Protein AF-A0A838JFN5-F1 (afdb_monomer)

Mean predicted aligned error: 8.96 Å

Radius of gyration: 14.49 Å; Cα contacts (8 Å, |Δi|>4): 142; chains: 1; bounding box: 38×36×38 Å

Solvent-accessible surface area (backbone atoms only — not comparable to full-atom values): 4940 Å² total; per-residue (Å²): 136,84,81,78,70,72,79,74,70,62,49,38,27,36,36,37,31,23,42,81,86,67,49,75,77,47,75,49,78,30,68,56,58,71,70,60,43,49,56,50,40,55,57,51,45,75,75,44,65,90,51,25,36,26,39,29,25,64,36,62,86,84,44,87,77,50,45,81,74,49,78,61,77,43,77,49,73,46,77,66,84,124

Nearest PDB structures (foldseek):
  8gum-assembly1_B  TM=4.850E-01  e=9.721E-01  Vibrio campbellii ATCC BAA-1116
  5ggl-assembly1_A  TM=6.227E-01  e=5.554E+00  Homo sapiens
  2j22-assembly1_A  TM=5.953E-01  e=4.881E+00  Streptococcus pneumoniae TIGR4
  2nbj-assembly1_A  TM=3.350E-01  e=9.113E-01  Methanosarcina thermophila CHTI-55
  3lek-assembly1_A  TM=5.103E-01  e=2.730E+00  Streptococcus mitis

Sequence (82 aa):
MVKRRTPFAPLQFVIITRDTQGQQTGSLGSTHDLEATKRLAVGLLRLAPVSSHADIYHYSGEERQDAYQSEPVERVEQEAAQ

pLDDT: mean 75.24, std 14.6, range [44.56, 90.44]

Structure (mmCIF, N/CA/C/O backbone):
data_AF-A0A838JFN5-F1
#
_entry.id   AF-A0A838JFN5-F1
#
loop_
_atom_site.group_PDB
_atom_site.id
_atom_site.type_symbol
_atom_site.label_atom_id
_atom_site.label_alt_id
_atom_site.label_comp_id
_atom_site.label_asym_id
_atom_site.label_entity_id
_atom_site.label_seq_id
_atom_site.pdbx_PDB_ins_code
_atom_site.Cartn_x
_atom_site.Cartn_y
_atom_site.Cartn_z
_atom_site.occupancy
_atom_site.B_iso_or_equiv
_atom_site.auth_seq_id
_atom_site.auth_comp_id
_atom_site.auth_asym_id
_atom_site.auth_atom_id
_atom_site.pdbx_PDB_model_num
ATOM 1 N N . MET A 1 1 ? 18.770 -25.172 -24.685 1.00 44.78 1 MET A N 1
ATOM 2 C CA . MET A 1 1 ? 18.331 -25.083 -23.273 1.00 44.78 1 MET A CA 1
ATOM 3 C C . MET A 1 1 ? 17.697 -23.710 -23.061 1.00 44.78 1 MET A C 1
ATOM 5 O O . MET A 1 1 ? 18.407 -22.732 -22.875 1.00 44.78 1 MET A O 1
ATOM 9 N N . VAL A 1 2 ? 16.376 -23.594 -23.229 1.00 44.56 2 VAL A N 1
ATOM 10 C 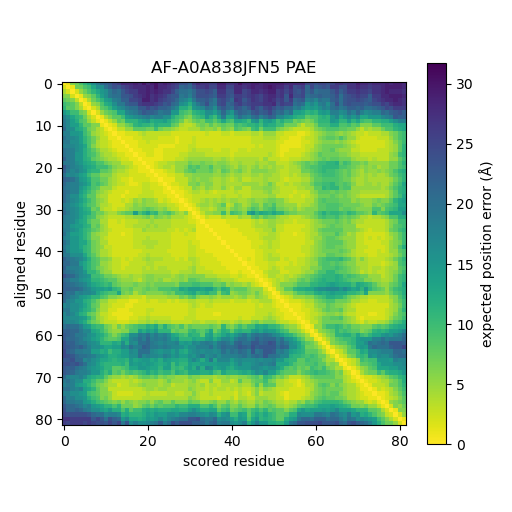CA . VAL A 1 2 ? 15.692 -22.289 -23.213 1.00 44.56 2 VAL A CA 1
ATOM 11 C C . VAL A 1 2 ? 15.406 -21.916 -21.761 1.00 44.56 2 VAL A C 1
ATOM 13 O O . VAL A 1 2 ? 14.452 -22.414 -21.169 1.00 44.56 2 VAL A O 1
ATOM 16 N N . LYS A 1 3 ? 16.234 -21.053 -21.162 1.00 50.25 3 LYS A N 1
ATOM 17 C CA . LYS A 1 3 ? 15.881 -20.384 -19.904 1.00 50.25 3 LYS A CA 1
ATOM 18 C C . LYS A 1 3 ? 14.772 -19.380 -20.222 1.00 50.25 3 LYS A C 1
ATOM 20 O O . LYS A 1 3 ? 15.049 -18.208 -20.450 1.00 50.25 3 LYS A O 1
ATOM 25 N N . ARG A 1 4 ? 13.518 -19.842 -20.275 1.00 50.00 4 ARG A N 1
ATOM 26 C CA . ARG A 1 4 ? 12.339 -18.968 -20.240 1.00 50.00 4 ARG A CA 1
ATOM 27 C C . ARG A 1 4 ? 12.280 -18.346 -18.845 1.00 50.00 4 ARG A C 1
ATOM 29 O O . ARG A 1 4 ? 11.548 -18.808 -17.982 1.00 50.00 4 ARG A O 1
ATOM 36 N N . ARG A 1 5 ? 13.120 -17.338 -18.599 1.00 56.66 5 ARG A N 1
ATOM 37 C CA . ARG A 1 5 ? 12.836 -16.363 -17.551 1.00 56.66 5 ARG A CA 1
ATOM 38 C C . ARG A 1 5 ? 11.638 -15.596 -18.076 1.00 56.66 5 ARG A C 1
ATOM 40 O O . ARG A 1 5 ? 11.774 -14.826 -19.022 1.00 56.66 5 ARG A O 1
ATOM 47 N N . THR A 1 6 ? 10.461 -15.898 -17.549 1.00 54.72 6 THR A N 1
ATOM 48 C CA . THR A 1 6 ? 9.296 -15.032 -17.699 1.00 54.72 6 THR A CA 1
ATOM 49 C C . THR A 1 6 ? 9.773 -13.618 -17.371 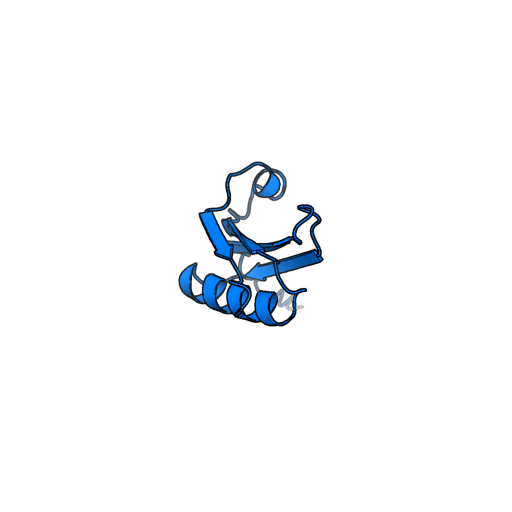1.00 54.72 6 THR A C 1
ATOM 51 O O . THR A 1 6 ? 10.400 -13.452 -16.319 1.00 54.72 6 THR A O 1
ATOM 54 N N . PRO A 1 7 ? 9.597 -12.625 -18.260 1.00 54.19 7 PRO A N 1
ATOM 55 C CA . PRO A 1 7 ? 9.929 -11.260 -17.904 1.00 54.19 7 PRO A CA 1
ATOM 56 C C . PRO A 1 7 ? 9.049 -10.919 -16.703 1.00 54.19 7 PRO A C 1
ATOM 58 O O . PRO A 1 7 ? 7.827 -10.862 -16.824 1.00 54.19 7 PRO A O 1
ATOM 61 N N . PHE A 1 8 ? 9.655 -10.792 -15.521 1.00 58.56 8 PHE A N 1
ATOM 62 C CA . PHE A 1 8 ? 8.989 -10.135 -14.409 1.00 58.56 8 PHE A CA 1
ATOM 63 C C . PHE A 1 8 ? 8.725 -8.722 -14.912 1.00 58.56 8 PHE A C 1
ATOM 65 O O . PHE A 1 8 ? 9.673 -7.966 -15.128 1.00 58.56 8 PHE A O 1
ATOM 72 N N . ALA A 1 9 ? 7.461 -8.408 -15.205 1.00 59.66 9 ALA A N 1
ATOM 73 C CA . ALA A 1 9 ? 7.078 -7.041 -15.502 1.00 59.66 9 ALA A CA 1
ATOM 74 C C . ALA A 1 9 ? 7.596 -6.170 -14.347 1.00 59.66 9 ALA A C 1
ATOM 76 O O . ALA A 1 9 ? 7.441 -6.575 -13.186 1.00 59.66 9 ALA A O 1
ATOM 77 N N . PRO A 1 10 ? 8.275 -5.047 -14.634 1.00 68.00 10 PRO A N 1
ATOM 78 C CA . PRO A 1 10 ? 8.796 -4.204 -13.575 1.00 68.00 10 PRO A CA 1
ATOM 79 C C . PRO A 1 10 ? 7.621 -3.786 -12.690 1.00 68.00 10 PRO A C 1
ATOM 81 O O . PRO A 1 10 ? 6.584 -3.349 -13.193 1.00 68.00 10 PRO A O 1
ATOM 84 N N . LEU A 1 11 ? 7.761 -3.988 -11.378 1.00 71.50 11 LEU A N 1
ATOM 85 C CA . LEU A 1 11 ? 6.851 -3.377 -10.414 1.00 71.50 11 LEU A CA 1
ATOM 86 C C . LEU A 1 11 ? 6.876 -1.872 -10.681 1.00 71.50 11 LEU A C 1
ATOM 88 O O . LEU A 1 11 ? 7.958 -1.308 -10.795 1.00 71.50 11 LEU A O 1
ATOM 92 N N . GLN A 1 12 ? 5.705 -1.262 -10.836 1.00 80.69 12 GLN A N 1
ATOM 93 C CA . GLN A 1 12 ? 5.567 0.172 -11.110 1.00 80.69 12 GLN A CA 1
ATOM 94 C C . GLN A 1 12 ? 5.039 0.916 -9.895 1.00 80.69 12 GLN A C 1
ATOM 96 O O . GLN A 1 12 ? 5.258 2.112 -9.765 1.00 80.69 12 GLN A O 1
ATOM 101 N N . PHE A 1 13 ? 4.361 0.219 -8.985 1.00 86.69 13 PHE A N 1
ATOM 102 C CA . PHE A 1 13 ? 3.860 0.805 -7.756 1.00 86.69 13 PHE A CA 1
ATOM 103 C C . PHE A 1 13 ? 4.050 -0.140 -6.579 1.00 86.69 13 PHE A C 1
ATOM 105 O O . PHE A 1 13 ? 4.073 -1.364 -6.729 1.00 86.69 13 PHE A O 1
ATOM 112 N N . VAL A 1 14 ? 4.146 0.434 -5.389 1.00 87.31 14 VAL A N 1
ATOM 113 C CA . VAL A 1 14 ? 4.123 -0.288 -4.120 1.00 87.31 14 VAL A CA 1
ATOM 114 C C . VAL A 1 14 ? 3.053 0.339 -3.249 1.00 87.31 14 VAL A C 1
ATOM 116 O O . VAL A 1 14 ? 3.027 1.546 -3.054 1.00 87.31 14 VAL A O 1
ATOM 119 N N . ILE A 1 15 ? 2.172 -0.495 -2.722 1.00 89.62 15 ILE A N 1
ATOM 120 C CA . ILE A 1 15 ? 1.180 -0.123 -1.724 1.00 89.62 15 ILE A CA 1
ATOM 121 C C . ILE A 1 15 ? 1.770 -0.490 -0.368 1.00 89.62 15 ILE A C 1
ATOM 123 O O . ILE A 1 15 ? 2.218 -1.623 -0.186 1.00 89.62 15 ILE A O 1
ATOM 127 N N . ILE A 1 16 ? 1.764 0.437 0.579 1.00 89.25 16 ILE A N 1
ATOM 128 C CA . ILE A 1 16 ? 2.150 0.206 1.970 1.00 89.25 16 ILE A CA 1
ATOM 129 C C . ILE A 1 16 ? 0.939 0.519 2.832 1.00 89.25 16 ILE A C 1
ATOM 131 O O . ILE A 1 16 ? 0.466 1.650 2.838 1.00 89.25 16 ILE A O 1
ATOM 135 N N . THR A 1 17 ? 0.439 -0.468 3.567 1.00 89.31 17 THR A N 1
ATOM 136 C CA . THR A 1 17 ? -0.631 -0.239 4.540 1.00 89.31 17 THR A CA 1
ATOM 137 C C . THR A 1 17 ? -0.023 0.072 5.896 1.00 89.31 17 THR A C 1
ATOM 139 O O . THR A 1 17 ? 0.895 -0.622 6.346 1.00 89.31 17 THR A O 1
ATOM 142 N N . ARG A 1 18 ? -0.528 1.117 6.546 1.00 88.75 18 ARG A N 1
ATOM 143 C CA . ARG A 1 18 ? -0.111 1.558 7.875 1.00 88.75 18 ARG A CA 1
ATOM 144 C C . ARG A 1 18 ? -1.317 1.676 8.793 1.00 88.75 18 ARG A C 1
ATOM 146 O O . ARG A 1 18 ? -2.410 2.030 8.350 1.00 88.75 18 ARG A O 1
ATOM 153 N N . ASP A 1 19 ? -1.111 1.364 10.062 1.00 87.44 19 ASP A N 1
ATOM 154 C CA . ASP A 1 19 ? -2.118 1.565 11.101 1.00 87.44 19 ASP A CA 1
ATOM 155 C C . ASP A 1 19 ? -2.156 3.023 11.605 1.00 87.44 19 ASP A C 1
ATOM 157 O O . ASP A 1 19 ? -1.441 3.904 11.113 1.00 87.44 19 ASP A O 1
ATOM 161 N N . THR A 1 20 ? -2.991 3.282 12.614 1.00 82.12 20 THR A N 1
ATOM 162 C CA . THR A 1 20 ? -3.131 4.595 13.269 1.00 82.12 20 THR A CA 1
ATOM 163 C C . THR A 1 20 ? -1.875 5.071 13.989 1.00 82.12 20 THR A C 1
ATOM 165 O O . THR A 1 20 ? -1.736 6.265 14.248 1.00 82.12 20 THR A O 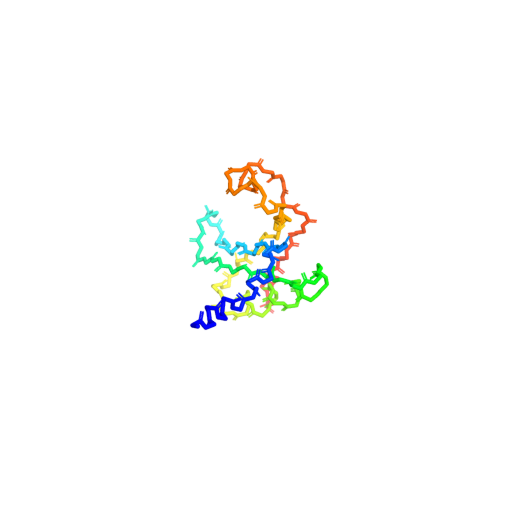1
ATOM 168 N N . GLN A 1 21 ? -0.962 4.162 14.327 1.00 84.12 21 GLN A N 1
ATOM 169 C CA . GLN A 1 21 ? 0.316 4.476 14.961 1.00 84.12 21 GLN A CA 1
ATOM 170 C C .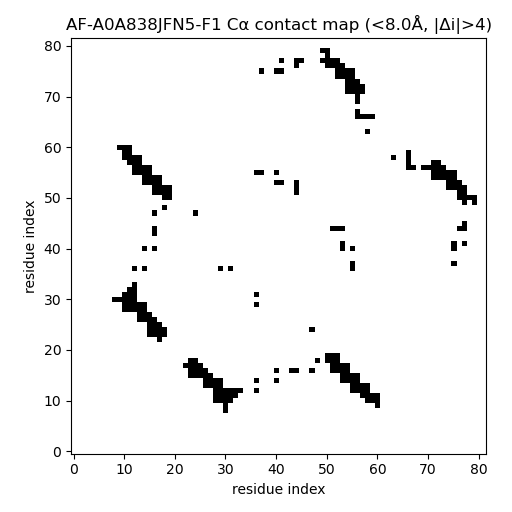 GLN A 1 21 ? 1.413 4.733 13.916 1.00 84.12 21 GLN A C 1
ATOM 172 O O . GLN A 1 21 ? 2.553 5.025 14.279 1.00 84.12 21 GLN A O 1
ATOM 177 N N . GLY A 1 22 ? 1.079 4.636 12.624 1.00 82.19 22 GLY A N 1
ATOM 178 C CA . GLY A 1 22 ? 2.018 4.747 11.514 1.00 82.19 22 GLY A CA 1
ATOM 179 C C . GLY A 1 22 ? 2.871 3.494 11.313 1.00 82.19 22 GLY A C 1
ATOM 180 O O . GLY A 1 22 ? 3.816 3.530 10.522 1.00 82.19 22 GLY A O 1
ATOM 181 N N . GLN A 1 23 ? 2.568 2.386 11.999 1.00 86.00 23 GLN A N 1
ATOM 182 C CA . GLN A 1 23 ? 3.282 1.128 11.821 1.00 86.00 23 GLN A CA 1
ATOM 183 C C . GLN A 1 23 ? 2.826 0.463 10.524 1.00 86.00 23 GLN A C 1
ATOM 185 O O . GLN A 1 23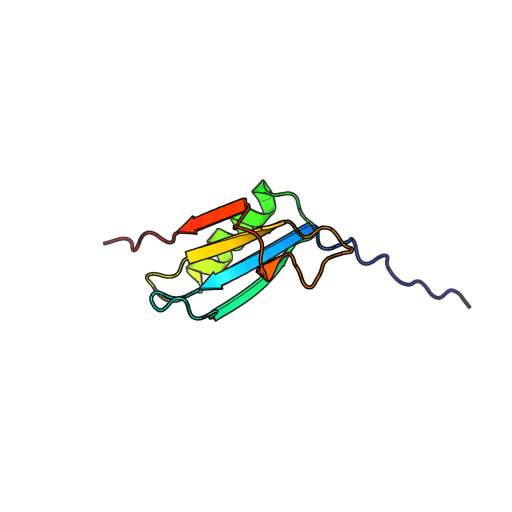 ? 1.634 0.317 10.261 1.00 86.00 23 GLN A O 1
ATOM 190 N N . GLN A 1 24 ? 3.789 0.028 9.712 1.00 87.50 24 GLN A N 1
ATOM 191 C CA . GLN A 1 24 ? 3.502 -0.749 8.515 1.00 87.50 24 GLN A CA 1
ATOM 192 C C . GLN A 1 24 ? 2.908 -2.111 8.894 1.00 87.50 24 GLN A C 1
ATOM 194 O O . GLN A 1 24 ? 3.573 -2.936 9.519 1.00 87.50 24 GLN A O 1
ATOM 199 N N . THR A 1 25 ? 1.685 -2.365 8.443 1.00 84.12 25 THR A N 1
ATOM 200 C CA . THR A 1 25 ? 0.970 -3.634 8.635 1.00 84.12 25 THR A CA 1
ATOM 201 C C . THR A 1 25 ? 1.098 -4.561 7.429 1.00 84.12 25 THR A C 1
ATOM 203 O O . THR A 1 25 ? 0.928 -5.772 7.555 1.00 84.12 25 THR A O 1
ATOM 206 N N . GLY A 1 26 ? 1.435 -4.017 6.255 1.00 84.00 26 GLY A N 1
ATOM 207 C CA . GLY A 1 26 ? 1.548 -4.788 5.024 1.00 84.00 26 GLY A CA 1
ATOM 208 C C . GLY A 1 26 ? 2.166 -4.005 3.872 1.00 84.00 26 GLY A C 1
ATOM 209 O O . GLY A 1 26 ? 2.294 -2.780 3.910 1.00 84.00 26 GLY A O 1
ATOM 210 N N . SER A 1 27 ? 2.582 -4.731 2.836 1.00 86.81 27 SER A N 1
ATOM 211 C CA . SER A 1 27 ? 2.996 -4.140 1.567 1.00 86.81 27 SER A CA 1
ATOM 212 C C . SER A 1 27 ? 2.645 -5.038 0.383 1.00 86.81 27 SER A C 1
ATOM 214 O O . SER A 1 27 ? 2.681 -6.266 0.481 1.00 86.81 27 SER A O 1
ATOM 216 N N . LEU A 1 28 ? 2.308 -4.422 -0.750 1.00 85.94 28 LEU A N 1
ATOM 217 C CA . LEU A 1 28 ? 2.004 -5.117 -1.998 1.00 85.94 28 LEU A CA 1
ATOM 218 C C . LEU A 1 28 ? 2.602 -4.367 -3.189 1.00 85.94 28 LEU A C 1
ATOM 220 O O . LEU A 1 28 ? 2.318 -3.194 -3.400 1.00 85.94 28 LEU A O 1
ATOM 224 N N . GLY A 1 29 ? 3.401 -5.058 -4.000 1.00 83.56 29 GLY A N 1
ATOM 225 C CA . GLY A 1 29 ? 3.859 -4.531 -5.284 1.00 83.56 29 GLY A CA 1
ATOM 226 C C . GLY A 1 29 ? 2.797 -4.708 -6.371 1.00 83.56 29 GLY A C 1
ATOM 227 O O . GLY A 1 29 ? 2.200 -5.777 -6.485 1.00 83.56 29 GLY A O 1
ATOM 228 N N . SER A 1 30 ? 2.598 -3.684 -7.197 1.00 80.88 30 SER A N 1
ATOM 229 C CA . SER A 1 30 ? 1.713 -3.702 -8.361 1.00 80.88 30 SER A CA 1
ATOM 230 C C . SER A 1 30 ? 2.497 -3.394 -9.637 1.00 80.88 30 SER A C 1
ATOM 232 O O . SER A 1 30 ? 3.322 -2.481 -9.689 1.00 80.88 30 SER A O 1
ATOM 234 N N . THR A 1 31 ? 2.231 -4.170 -10.685 1.00 80.50 31 THR A N 1
ATOM 235 C CA . THR A 1 31 ? 2.712 -3.921 -12.055 1.00 80.50 31 THR A CA 1
ATOM 236 C C . THR A 1 31 ? 1.678 -3.176 -12.905 1.00 80.50 31 THR A C 1
ATOM 238 O O . THR A 1 31 ? 1.899 -2.993 -14.099 1.00 80.50 31 THR A O 1
ATOM 241 N N . HIS A 1 32 ? 0.521 -2.841 -12.327 1.00 78.12 32 HIS A N 1
ATOM 242 C CA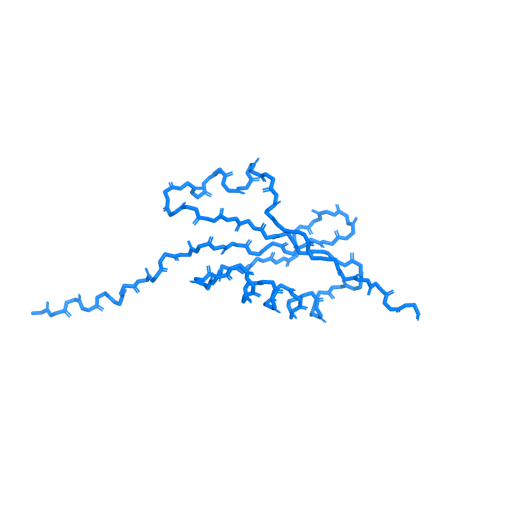 . HIS A 1 32 ? -0.590 -2.188 -13.018 1.00 78.12 32 HIS A CA 1
ATOM 243 C C . HIS A 1 32 ? -0.440 -0.664 -12.995 1.00 78.12 32 HIS A C 1
ATOM 245 O O . HIS A 1 32 ? 0.440 -0.135 -12.323 1.00 78.12 32 HIS A O 1
ATOM 251 N N . ASP A 1 33 ? -1.323 0.041 -13.698 1.00 84.06 33 ASP A N 1
ATOM 252 C CA . ASP A 1 33 ? -1.428 1.496 -13.619 1.00 84.06 33 ASP A CA 1
ATOM 253 C C . ASP A 1 33 ? -1.875 1.977 -12.222 1.00 84.06 33 ASP A C 1
ATOM 255 O O . ASP A 1 33 ? -2.277 1.194 -11.348 1.00 84.06 33 ASP A O 1
ATOM 259 N N . LEU A 1 34 ? -1.802 3.292 -12.006 1.00 84.94 34 LEU A N 1
ATOM 260 C CA . LEU A 1 34 ? -2.127 3.915 -10.727 1.00 84.94 34 LEU A CA 1
ATOM 261 C C . LEU A 1 34 ? -3.592 3.678 -10.315 1.00 84.94 34 LEU A C 1
ATOM 263 O O . LEU A 1 34 ? -3.848 3.366 -9.155 1.00 84.94 34 LEU A O 1
ATOM 267 N N . GLU A 1 35 ? -4.553 3.756 -11.238 1.00 88.94 35 GLU A N 1
ATOM 268 C CA . GLU A 1 35 ? -5.982 3.574 -10.935 1.00 88.94 35 GLU A CA 1
ATOM 269 C C . GLU A 1 35 ? -6.291 2.129 -10.523 1.00 88.94 35 GLU A C 1
ATOM 271 O O . GLU A 1 35 ? -6.993 1.883 -9.537 1.00 88.94 35 GLU A O 1
ATOM 276 N N . ALA A 1 36 ? -5.723 1.150 -11.228 1.00 87.88 36 ALA A N 1
ATOM 277 C CA . ALA A 1 36 ? -5.814 -0.253 -10.834 1.00 87.88 36 ALA A CA 1
ATOM 278 C C . ALA A 1 36 ? -5.157 -0.502 -9.464 1.00 87.88 36 ALA A C 1
ATOM 280 O O . ALA A 1 36 ? -5.710 -1.218 -8.626 1.00 87.88 36 ALA A O 1
ATOM 281 N N . THR A 1 37 ? -4.016 0.135 -9.202 1.00 90.19 37 THR A N 1
ATOM 282 C CA . THR A 1 37 ? -3.303 0.036 -7.921 1.00 90.19 37 THR A CA 1
ATOM 283 C C . THR A 1 37 ? -4.113 0.638 -6.768 1.00 90.19 37 THR A C 1
ATOM 285 O O . THR A 1 37 ? -4.182 0.027 -5.702 1.00 90.19 37 THR A O 1
ATOM 288 N N . LYS A 1 38 ? -4.827 1.753 -6.977 1.00 89.69 38 LYS A N 1
ATOM 289 C CA . LYS A 1 38 ? -5.761 2.311 -5.978 1.00 89.69 38 LYS A CA 1
ATOM 290 C C . LYS A 1 38 ? -6.860 1.327 -5.604 1.00 89.69 38 LYS A C 1
ATOM 292 O O . LYS A 1 38 ? -7.159 1.153 -4.426 1.00 89.69 38 LYS A O 1
ATOM 297 N N . ARG A 1 39 ? -7.443 0.634 -6.585 1.00 90.31 39 ARG A N 1
ATOM 298 C CA . ARG A 1 39 ? -8.479 -0.382 -6.318 1.00 90.31 39 ARG A CA 1
ATOM 299 C C . ARG A 1 39 ? -7.938 -1.531 -5.470 1.00 90.31 39 ARG A C 1
ATOM 301 O O . ARG A 1 39 ? -8.633 -1.998 -4.568 1.00 90.31 39 ARG A O 1
ATOM 308 N N . LEU A 1 40 ? -6.698 -1.954 -5.725 1.00 88.75 40 LEU A N 1
ATOM 309 C CA . LEU A 1 40 ? -6.009 -2.946 -4.896 1.00 88.75 40 LEU A CA 1
ATOM 310 C C . LEU A 1 40 ? -5.747 -2.414 -3.483 1.00 88.75 40 LEU A C 1
ATOM 312 O O . LEU A 1 40 ? -5.983 -3.141 -2.524 1.00 88.75 40 LEU A O 1
ATOM 316 N N . ALA A 1 41 ? -5.333 -1.153 -3.342 1.00 88.62 41 ALA A N 1
ATOM 317 C CA . ALA A 1 41 ? -5.118 -0.513 -2.045 1.00 88.62 41 ALA A CA 1
ATOM 318 C C . ALA A 1 41 ? -6.411 -0.441 -1.218 1.00 88.62 41 ALA A C 1
ATOM 320 O O . ALA A 1 41 ? -6.409 -0.826 -0.053 1.00 88.62 41 ALA A O 1
ATOM 321 N N . VAL A 1 42 ? -7.541 -0.066 -1.827 1.00 88.50 42 VAL A N 1
ATOM 322 C CA . VAL A 1 42 ? -8.865 -0.109 -1.174 1.00 88.50 42 VAL A CA 1
ATOM 323 C C . VAL A 1 42 ? -9.222 -1.535 -0.745 1.00 88.50 42 VAL A C 1
ATOM 325 O O . VAL A 1 42 ? -9.727 -1.747 0.357 1.00 88.50 42 VAL A O 1
ATOM 328 N N . GLY A 1 43 ? -8.958 -2.528 -1.599 1.00 87.00 43 GLY A N 1
ATOM 329 C CA . GLY A 1 43 ? -9.170 -3.938 -1.269 1.00 87.00 43 GLY A CA 1
ATOM 330 C C . GLY A 1 43 ? -8.314 -4.409 -0.089 1.00 87.00 43 GLY A C 1
ATOM 331 O O . GLY A 1 43 ? -8.826 -5.102 0.786 1.00 87.00 43 GLY A O 1
ATOM 332 N N . LEU A 1 44 ? -7.045 -3.995 -0.037 1.00 85.00 44 LEU A N 1
ATOM 333 C CA . LEU A 1 44 ? -6.135 -4.273 1.077 1.00 85.00 44 LEU A CA 1
ATOM 334 C C . LEU A 1 44 ? -6.599 -3.607 2.370 1.00 85.00 44 LEU A C 1
ATOM 336 O O . LEU A 1 44 ? -6.583 -4.248 3.415 1.00 85.00 44 LEU A O 1
ATOM 340 N N . LEU A 1 45 ? -7.057 -2.357 2.301 1.00 86.19 45 LEU A N 1
ATOM 341 C CA . LEU A 1 45 ? -7.548 -1.638 3.473 1.00 86.19 45 LEU A CA 1
ATOM 342 C C . LEU A 1 45 ? -8.766 -2.304 4.095 1.00 86.19 45 LEU A C 1
ATOM 344 O O . LEU A 1 45 ? -8.823 -2.452 5.303 1.00 86.19 45 LEU A O 1
ATOM 348 N N . ARG A 1 46 ? -9.686 -2.843 3.293 1.00 83.12 46 ARG A N 1
ATOM 349 C CA . ARG A 1 46 ? -10.821 -3.619 3.829 1.00 83.12 46 ARG A CA 1
ATOM 350 C C . ARG A 1 46 ? -10.407 -4.828 4.674 1.00 83.12 46 ARG A C 1
ATOM 352 O O . ARG A 1 46 ? -11.218 -5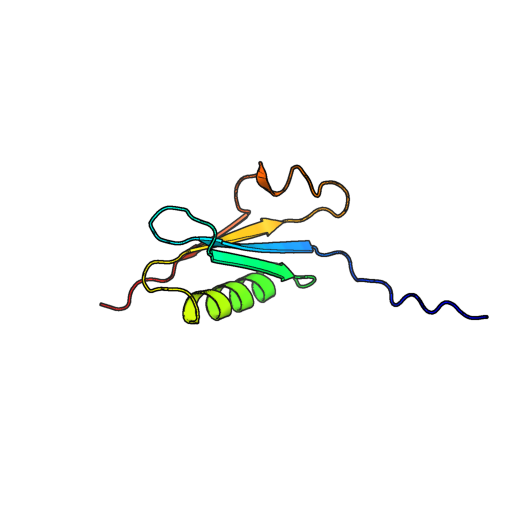.306 5.460 1.00 83.12 46 ARG A O 1
ATOM 359 N N . LEU A 1 47 ? -9.195 -5.344 4.477 1.00 80.25 47 LEU A N 1
ATOM 360 C CA . LEU A 1 47 ? -8.621 -6.438 5.264 1.00 80.25 47 LEU A CA 1
ATOM 361 C C . LEU A 1 47 ? -7.739 -5.933 6.418 1.00 80.25 47 LEU A C 1
ATOM 363 O O . LEU A 1 47 ? -7.364 -6.722 7.283 1.00 80.25 47 LEU A O 1
ATOM 367 N N . ALA A 1 48 ? -7.391 -4.647 6.422 1.00 77.44 48 ALA A N 1
ATOM 368 C CA . ALA A 1 48 ? -6.602 -4.005 7.457 1.00 77.44 48 ALA A CA 1
ATOM 369 C C . ALA A 1 48 ? -7.489 -3.591 8.654 1.00 77.44 48 ALA A C 1
ATOM 371 O O . ALA A 1 48 ? -8.714 -3.498 8.530 1.00 77.44 48 ALA A O 1
ATOM 372 N N . PRO A 1 49 ? -6.892 -3.354 9.837 1.00 72.88 49 PRO A N 1
ATOM 373 C CA . PRO A 1 49 ? -7.616 -2.852 11.002 1.00 72.88 49 PRO A CA 1
ATOM 374 C C . PRO A 1 49 ? -8.387 -1.560 10.702 1.00 72.88 49 PRO A C 1
ATOM 376 O O . PRO A 1 49 ? -7.927 -0.722 9.923 1.00 72.88 49 PRO A O 1
ATOM 379 N N . VAL A 1 50 ? -9.530 -1.374 11.373 1.00 67.38 50 VAL A N 1
ATOM 380 C CA . VAL A 1 50 ? -10.315 -0.131 11.302 1.00 67.38 50 VAL A CA 1
ATOM 381 C C . VAL A 1 50 ? -9.404 1.041 11.688 1.00 67.38 50 VAL A C 1
ATOM 383 O O . VAL A 1 50 ? -8.709 0.959 12.701 1.00 67.38 50 VAL A O 1
ATOM 386 N N . SER A 1 51 ? -9.395 2.093 10.862 1.00 72.56 51 SER A N 1
ATOM 387 C CA . SER A 1 51 ? -8.485 3.253 10.940 1.00 72.56 51 SER A CA 1
ATOM 388 C C . SER A 1 51 ? -7.074 3.042 10.361 1.00 72.56 51 SER A C 1
ATOM 390 O O . SER A 1 51 ? -6.116 3.686 10.788 1.00 72.56 51 SER A O 1
ATOM 392 N N . SER A 1 52 ? -6.931 2.170 9.363 1.00 84.06 52 SER A N 1
ATOM 393 C CA . SER A 1 52 ? -5.704 2.071 8.559 1.00 84.06 52 SER A CA 1
ATOM 394 C C . SER A 1 52 ? -5.752 2.981 7.326 1.00 84.06 52 SER A C 1
ATOM 396 O O . SER A 1 52 ? -6.822 3.314 6.813 1.00 84.06 52 SER A O 1
ATOM 398 N N . HIS A 1 53 ? -4.581 3.342 6.806 1.00 87.19 53 HIS A N 1
ATOM 399 C CA . HIS A 1 53 ? -4.434 3.999 5.504 1.00 87.19 53 HIS A CA 1
ATOM 400 C C . HIS A 1 53 ? -3.405 3.261 4.649 1.00 87.19 53 HIS A C 1
ATOM 402 O O . HIS A 1 53 ? -2.566 2.509 5.151 1.00 87.19 53 HIS A O 1
ATOM 408 N N . ALA A 1 54 ? -3.522 3.410 3.334 1.00 90.44 54 ALA A N 1
ATOM 409 C CA . ALA A 1 54 ? -2.625 2.817 2.361 1.00 90.44 54 ALA A CA 1
ATOM 410 C C . ALA A 1 54 ? -1.956 3.930 1.565 1.00 90.44 54 ALA A C 1
ATOM 412 O O . ALA A 1 54 ? -2.612 4.677 0.841 1.00 90.44 54 ALA A O 1
ATOM 413 N N . ASP A 1 55 ? -0.642 4.010 1.691 1.00 90.44 55 ASP A N 1
ATOM 414 C CA . ASP A 1 55 ? 0.199 4.902 0.913 1.00 90.44 55 ASP A CA 1
ATOM 415 C C . ASP A 1 55 ? 0.655 4.164 -0.352 1.00 90.44 55 ASP A C 1
ATOM 417 O O . ASP A 1 55 ? 1.169 3.042 -0.290 1.00 90.44 55 ASP A O 1
ATOM 421 N N . ILE A 1 56 ? 0.451 4.778 -1.512 1.00 89.75 56 ILE A N 1
ATOM 422 C CA . ILE A 1 56 ? 0.889 4.253 -2.803 1.00 89.75 56 ILE A CA 1
ATOM 423 C C . ILE A 1 56 ? 2.133 5.023 -3.222 1.00 89.75 56 ILE A C 1
ATOM 425 O O . ILE A 1 56 ? 2.132 6.249 -3.278 1.00 89.75 56 ILE A O 1
ATOM 429 N N . TYR A 1 57 ? 3.185 4.294 -3.563 1.00 87.38 57 TYR A N 1
ATOM 430 C CA . TYR A 1 57 ? 4.454 4.821 -4.042 1.00 87.38 57 TYR A CA 1
ATOM 431 C C . TYR A 1 57 ? 4.666 4.383 -5.481 1.00 87.38 57 TYR A C 1
ATOM 433 O O . TYR A 1 57 ? 4.396 3.231 -5.821 1.00 87.38 57 TYR A O 1
ATOM 441 N N . HIS A 1 58 ? 5.162 5.285 -6.322 1.00 84.38 58 HIS A N 1
ATOM 442 C CA . HIS A 1 58 ? 5.624 4.919 -7.654 1.00 84.38 58 HIS A CA 1
ATOM 443 C C . HIS A 1 58 ? 7.037 4.337 -7.560 1.00 84.38 58 HIS A C 1
ATOM 445 O O . HIS A 1 58 ? 7.905 4.871 -6.876 1.00 84.38 58 HIS A O 1
ATOM 451 N N . TYR A 1 59 ? 7.246 3.217 -8.235 1.00 72.31 59 TYR A N 1
ATOM 452 C CA . TYR A 1 59 ? 8.474 2.449 -8.235 1.00 72.31 59 TYR A CA 1
ATOM 453 C C . TYR A 1 59 ? 9.103 2.522 -9.629 1.00 72.31 59 TYR A C 1
ATOM 455 O O . TYR A 1 59 ? 8.702 1.808 -10.548 1.00 72.31 59 TYR A O 1
ATOM 463 N N . SER A 1 60 ? 10.103 3.386 -9.799 1.00 61.66 60 SER A N 1
ATOM 464 C CA . SER A 1 60 ? 11.010 3.336 -10.947 1.00 61.66 60 SER A CA 1
ATOM 465 C C . SER A 1 60 ? 12.000 2.196 -10.702 1.00 61.66 60 SER A C 1
ATOM 467 O O . SER A 1 60 ? 12.685 2.162 -9.685 1.00 61.66 60 SER A O 1
ATOM 469 N N . GLY A 1 61 ? 12.060 1.219 -11.610 1.00 54.03 61 GLY A N 1
ATOM 470 C CA . GLY A 1 61 ? 12.751 -0.070 -11.446 1.00 54.03 61 GLY A CA 1
ATOM 471 C C . GLY A 1 61 ? 14.228 -0.067 -11.008 1.00 54.03 61 GLY A C 1
ATOM 472 O O . GLY A 1 61 ? 14.766 -1.146 -10.759 1.00 54.03 61 GLY A O 1
ATOM 473 N N . GLU A 1 62 ? 14.873 1.093 -10.894 1.00 55.78 62 GLU A N 1
ATOM 474 C CA . GLU A 1 62 ? 16.284 1.273 -10.537 1.00 55.78 62 GLU A CA 1
ATOM 475 C C . GLU A 1 62 ? 16.494 1.712 -9.069 1.00 55.78 62 GLU A C 1
ATOM 477 O O . GLU A 1 62 ? 17.568 1.487 -8.518 1.00 55.78 62 GLU A O 1
ATOM 482 N N . GLU A 1 63 ? 15.466 2.226 -8.379 1.00 52.16 63 GLU A N 1
ATOM 483 C CA . GLU A 1 63 ? 15.613 2.941 -7.095 1.00 52.16 63 GLU A CA 1
ATOM 484 C C . GLU A 1 63 ? 14.804 2.305 -5.951 1.00 52.16 63 GLU A C 1
ATOM 486 O O . GLU A 1 63 ? 13.987 2.927 -5.269 1.00 52.16 63 GLU A O 1
ATOM 491 N N . ARG A 1 64 ? 15.063 1.017 -5.692 1.00 53.72 64 ARG A N 1
ATOM 492 C CA . ARG A 1 64 ? 14.413 0.257 -4.604 1.00 53.72 64 ARG A CA 1
ATOM 493 C C . ARG A 1 64 ? 14.621 0.865 -3.209 1.00 53.72 64 ARG A C 1
ATOM 495 O O . ARG A 1 64 ? 13.862 0.547 -2.297 1.00 53.72 64 ARG A O 1
ATOM 502 N N . GLN A 1 65 ? 15.660 1.686 -3.045 1.00 52.12 65 GLN A N 1
ATOM 503 C CA . GLN A 1 65 ? 16.051 2.310 -1.780 1.00 52.12 65 GLN A CA 1
ATOM 504 C C . GLN A 1 65 ? 15.431 3.701 -1.554 1.00 52.12 65 GLN A C 1
ATOM 506 O O . GLN A 1 65 ? 15.238 4.072 -0.397 1.00 52.12 65 GLN A O 1
ATOM 511 N N . ASP A 1 66 ? 15.032 4.419 -2.610 1.00 50.09 66 ASP A N 1
ATOM 512 C CA . ASP A 1 66 ? 14.541 5.806 -2.516 1.00 50.09 66 ASP A CA 1
ATOM 513 C C . ASP A 1 66 ? 13.019 5.936 -2.630 1.00 50.09 66 ASP A C 1
ATOM 515 O O . ASP A 1 66 ? 12.439 6.909 -2.144 1.00 50.09 66 ASP A O 1
ATOM 519 N N . ALA A 1 67 ? 12.329 4.915 -3.151 1.00 52.28 67 ALA A N 1
ATOM 520 C CA . ALA A 1 67 ? 10.863 4.888 -3.157 1.00 52.28 67 ALA A CA 1
ATOM 521 C C . ALA A 1 67 ? 10.258 4.997 -1.739 1.00 52.28 67 ALA A C 1
ATOM 523 O O . ALA A 1 67 ? 9.161 5.521 -1.580 1.00 52.28 67 ALA A O 1
ATOM 524 N N . TYR A 1 68 ? 10.986 4.559 -0.702 1.00 54.72 68 TYR A N 1
ATOM 525 C CA . TYR A 1 68 ? 10.586 4.701 0.706 1.00 54.72 68 TYR A CA 1
ATOM 526 C C . TYR A 1 68 ? 10.912 6.076 1.319 1.00 54.72 68 TYR A C 1
ATOM 528 O O . TYR A 1 68 ? 10.401 6.386 2.393 1.00 54.72 68 TYR A O 1
ATOM 536 N N . GLN A 1 69 ? 11.762 6.879 0.668 1.00 58.94 69 GLN A N 1
ATOM 537 C CA . GLN A 1 69 ? 12.087 8.259 1.066 1.00 58.94 69 GLN A CA 1
ATOM 538 C C . GLN A 1 69 ? 11.245 9.303 0.320 1.00 58.94 69 GLN A C 1
ATOM 540 O O . GLN A 1 69 ? 11.243 10.475 0.686 1.00 58.94 69 GLN A O 1
ATOM 545 N N . SER A 1 70 ? 10.535 8.878 -0.723 1.00 65.50 70 SER A N 1
ATOM 546 C CA . SER A 1 70 ? 9.660 9.730 -1.521 1.00 65.50 70 SER A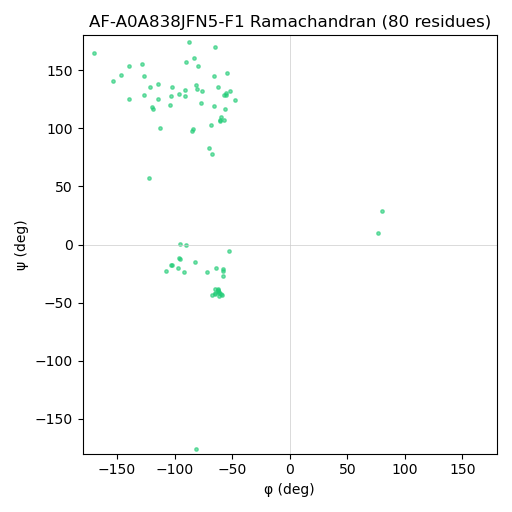 CA 1
ATOM 547 C C . SER A 1 70 ? 8.320 9.954 -0.819 1.00 65.50 70 SER A C 1
ATOM 549 O O . SER A 1 70 ? 7.866 9.112 -0.043 1.00 65.50 70 SER A O 1
ATOM 551 N N . GLU A 1 71 ? 7.656 11.075 -1.104 1.00 76.88 71 GLU A N 1
ATOM 552 C CA . GLU A 1 71 ? 6.262 11.251 -0.696 1.00 76.88 71 GLU A CA 1
ATOM 553 C C . GLU A 1 71 ? 5.359 10.255 -1.447 1.00 76.88 71 GLU A C 1
ATOM 555 O O . GLU A 1 71 ? 5.635 9.919 -2.606 1.00 76.88 71 GLU A O 1
ATOM 560 N N . PRO A 1 72 ? 4.295 9.743 -0.805 1.00 84.38 72 PRO A N 1
ATOM 561 C CA . PRO A 1 72 ? 3.347 8.876 -1.485 1.00 84.38 72 PRO A CA 1
ATOM 562 C C . PRO A 1 72 ? 2.674 9.633 -2.631 1.00 84.38 72 PRO A C 1
ATOM 564 O O . PRO A 1 72 ? 2.241 10.772 -2.471 1.00 84.38 72 PRO A O 1
ATOM 567 N N . VAL A 1 73 ? 2.562 8.982 -3.789 1.00 86.94 73 VAL A N 1
ATOM 568 C CA . VAL A 1 73 ? 1.885 9.564 -4.958 1.00 86.94 73 VAL A CA 1
ATOM 569 C C . VAL A 1 73 ? 0.373 9.622 -4.772 1.00 86.94 73 VAL A C 1
ATOM 571 O O . VAL A 1 73 ? -0.299 10.414 -5.421 1.00 86.94 73 VAL A O 1
ATOM 574 N N . GLU A 1 74 ? -0.162 8.764 -3.907 1.00 88.25 74 GLU A N 1
ATOM 575 C CA . GLU A 1 74 ? -1.569 8.739 -3.537 1.00 88.25 74 GLU A CA 1
ATOM 576 C C . GLU A 1 74 ? -1.695 8.152 -2.131 1.00 88.25 74 GLU A C 1
ATOM 578 O O . GLU A 1 74 ? -1.022 7.168 -1.805 1.00 88.25 74 GLU A O 1
ATOM 583 N N . ARG A 1 75 ? -2.588 8.715 -1.317 1.00 86.31 75 ARG A N 1
ATOM 584 C CA . ARG A 1 75 ? -2.982 8.135 -0.033 1.00 86.31 75 ARG A CA 1
ATOM 585 C C . ARG A 1 75 ? -4.444 7.732 -0.099 1.00 86.31 75 ARG A C 1
ATOM 587 O O . ARG A 1 75 ? -5.313 8.547 -0.385 1.00 86.31 75 ARG A O 1
ATOM 594 N N . VAL A 1 76 ? -4.709 6.469 0.201 1.00 84.38 76 VAL A N 1
ATOM 595 C CA . VAL A 1 76 ? -6.061 5.934 0.335 1.00 84.38 76 VAL A CA 1
ATOM 596 C C . VAL A 1 76 ? -6.348 5.776 1.818 1.00 84.38 76 VAL A C 1
ATOM 598 O O . VAL A 1 76 ? -5.645 5.048 2.515 1.00 84.38 76 VAL A O 1
ATOM 601 N N . GLU A 1 77 ? -7.376 6.450 2.309 1.00 82.44 77 GLU A N 1
ATOM 602 C CA . GLU A 1 77 ? -7.796 6.345 3.703 1.00 82.44 77 GLU A CA 1
ATOM 603 C C . GLU A 1 77 ? -9.028 5.454 3.794 1.00 82.44 77 GLU A C 1
ATOM 605 O O . GLU A 1 77 ? -9.955 5.548 2.984 1.00 82.44 77 GLU A O 1
ATOM 610 N N . GLN A 1 78 ? -9.036 4.552 4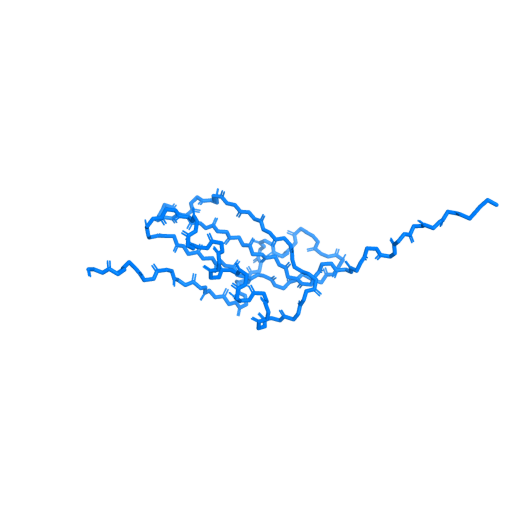.772 1.00 74.75 78 GLN A N 1
ATOM 611 C CA . GLN A 1 78 ? -10.257 3.860 5.131 1.00 74.75 78 GLN A CA 1
ATOM 612 C C . GLN A 1 78 ? -11.007 4.746 6.116 1.00 74.75 78 GLN A C 1
ATOM 614 O O . GLN A 1 78 ? -10.710 4.743 7.311 1.00 74.75 78 GLN A O 1
ATOM 619 N N . GLU A 1 79 ? -11.982 5.506 5.618 1.00 59.72 79 GLU A N 1
ATOM 620 C CA . GLU A 1 79 ? -12.961 6.139 6.495 1.00 59.72 79 GLU A CA 1
ATOM 621 C C . GLU A 1 79 ? -13.619 5.035 7.327 1.00 59.72 79 GLU A C 1
ATOM 623 O O . GLU A 1 79 ? -14.240 4.106 6.797 1.00 59.72 79 GLU A O 1
ATOM 628 N N . ALA A 1 80 ? -13.419 5.094 8.643 1.00 55.59 80 ALA A N 1
ATOM 629 C CA . ALA A 1 80 ? -14.173 4.272 9.565 1.00 55.59 80 ALA A CA 1
ATOM 630 C C . ALA A 1 80 ? -15.644 4.652 9.370 1.00 55.59 80 ALA A C 1
ATOM 632 O O . ALA A 1 80 ? -16.052 5.750 9.744 1.00 55.59 80 ALA A O 1
ATOM 633 N N . ALA A 1 81 ? -16.415 3.777 8.721 1.00 54.03 81 ALA A N 1
ATOM 634 C CA . ALA A 1 81 ? -17.862 3.904 8.692 1.00 54.03 81 ALA A CA 1
ATOM 635 C C . ALA A 1 81 ? -18.331 3.916 10.154 1.00 54.03 81 ALA A C 1
ATOM 637 O O . ALA A 1 81 ? -18.202 2.902 10.844 1.00 54.03 81 ALA A O 1
ATOM 638 N N . GLN A 1 82 ? -18.737 5.098 10.625 1.00 47.84 82 GLN A N 1
ATOM 639 C CA . GLN A 1 82 ? -19.303 5.319 11.955 1.00 47.84 82 GLN A CA 1
ATOM 640 C C . GLN A 1 82 ? -20.662 4.633 12.079 1.00 47.84 82 GLN A C 1
ATOM 642 O O . GLN A 1 82 ? -21.414 4.635 11.075 1.00 47.84 82 GLN A O 1
#

Foldseek 3Di:
DDPPPPPPQQQFKKKFKAAPVRDTPDMDTDSDDPVVVVVVQVVVVVVPDQFMKIFMFTDDRPCPPCSVVDHGPDIGTDDRPD

Secondary structure (DSSP, 8-state):
--------PPP-EEEEEE-TT--EEEEEEE-S-HHHHHHHHHHHHTTSPTT-EEEEEE--TT-TTTTTTSPPSEEEE-----